Protein AF-A0A2P7V7X8-F1 (afdb_monomer_lite)

Structure (mmCIF, N/CA/C/O backbone):
data_AF-A0A2P7V7X8-F1
#
_entry.id   AF-A0A2P7V7X8-F1
#
loop_
_atom_site.group_PDB
_atom_site.id
_atom_site.type_symbol
_atom_site.label_atom_id
_atom_site.label_alt_id
_atom_site.label_comp_id
_atom_site.label_asym_id
_atom_site.label_entity_id
_atom_site.label_seq_id
_atom_site.pdbx_PDB_ins_code
_atom_site.Cartn_x
_atom_site.Cartn_y
_atom_site.Cartn_z
_atom_site.occupancy
_atom_site.B_iso_or_equiv
_atom_site.auth_seq_id
_atom_site.auth_comp_id
_atom_site.auth_asym_id
_atom_site.auth_atom_id
_atom_site.pdbx_PDB_model_num
ATOM 1 N N . MET A 1 1 ? -26.695 -21.857 -15.131 1.00 40.12 1 MET A N 1
ATOM 2 C CA . MET A 1 1 ? -26.460 -23.102 -15.898 1.00 40.12 1 MET A CA 1
ATOM 3 C C . MET A 1 1 ? -25.046 -23.572 -15.605 1.00 40.12 1 MET A C 1
ATOM 5 O O . MET A 1 1 ? -24.100 -22.845 -15.866 1.00 40.12 1 MET A O 1
ATOM 9 N N . LYS A 1 2 ? -24.937 -24.711 -14.921 1.00 42.44 2 LYS A N 1
ATOM 10 C CA . LYS A 1 2 ? -23.759 -25.195 -14.195 1.00 42.44 2 LYS A CA 1
ATOM 11 C C . LYS A 1 2 ? -23.050 -26.232 -15.063 1.00 42.44 2 LYS A C 1
ATOM 13 O O . LYS A 1 2 ? -23.616 -27.292 -15.304 1.00 42.44 2 LYS A O 1
ATOM 18 N N . LYS A 1 3 ? -21.850 -25.928 -15.561 1.00 49.78 3 LYS A N 1
ATOM 19 C CA . LYS A 1 3 ? -21.018 -26.915 -16.263 1.00 49.78 3 LYS A CA 1
ATOM 20 C C . LYS A 1 3 ? -20.014 -27.487 -15.274 1.00 49.78 3 LYS A C 1
ATOM 22 O O . LYS A 1 3 ? -18.913 -26.991 -15.097 1.00 49.78 3 LYS A O 1
ATOM 27 N N . MET A 1 4 ? -20.499 -28.505 -14.580 1.00 48.94 4 MET A N 1
ATOM 28 C CA . MET A 1 4 ? -19.736 -29.431 -13.765 1.00 48.94 4 MET A CA 1
ATOM 29 C C . MET A 1 4 ? -19.075 -30.421 -14.732 1.00 48.94 4 MET A C 1
ATOM 31 O O . MET A 1 4 ? -19.776 -31.085 -15.490 1.00 48.94 4 MET A O 1
ATOM 35 N N . SER A 1 5 ? -17.747 -30.484 -14.773 1.00 59.47 5 SER A N 1
ATOM 36 C CA . SER A 1 5 ? -17.019 -31.536 -15.491 1.00 59.47 5 SER A CA 1
ATOM 37 C C . SER A 1 5 ? -16.139 -32.273 -14.496 1.00 59.47 5 SER A C 1
ATOM 39 O O . SER A 1 5 ? -15.052 -31.832 -14.144 1.00 59.47 5 SER A O 1
ATOM 41 N N . PHE A 1 6 ? -16.693 -33.383 -14.014 1.00 49.22 6 PHE A N 1
ATOM 42 C CA . PHE A 1 6 ? -15.974 -34.474 -13.381 1.00 49.22 6 PHE A CA 1
ATOM 43 C C . PHE A 1 6 ? -15.153 -35.183 -14.461 1.00 49.22 6 PHE A C 1
ATOM 45 O O . PHE A 1 6 ? -15.737 -35.712 -15.405 1.00 49.22 6 PHE A O 1
ATOM 52 N N . PHE A 1 7 ? -13.832 -35.238 -14.307 1.00 51.56 7 PHE A N 1
ATOM 53 C CA . PHE A 1 7 ? -13.023 -36.250 -14.978 1.00 51.56 7 PHE A CA 1
ATOM 54 C C . PHE A 1 7 ? -12.490 -37.232 -13.943 1.00 51.56 7 PHE A C 1
ATOM 56 O O . PHE A 1 7 ? -11.890 -36.875 -12.932 1.00 51.56 7 PHE A O 1
ATOM 63 N N . ILE A 1 8 ? -12.837 -38.481 -14.209 1.00 55.88 8 ILE A N 1
ATOM 64 C CA . ILE A 1 8 ? -12.639 -39.677 -13.413 1.00 55.88 8 ILE A CA 1
ATOM 65 C C . ILE A 1 8 ? -11.178 -40.137 -13.526 1.00 55.88 8 ILE A C 1
ATOM 67 O O . ILE A 1 8 ? -10.647 -40.274 -14.621 1.00 55.88 8 ILE A O 1
ATOM 71 N N . VAL A 1 9 ? -10.576 -40.361 -12.356 1.00 49.66 9 VAL A N 1
ATOM 72 C CA . VAL A 1 9 ? -9.624 -41.416 -11.959 1.00 49.66 9 VAL A CA 1
ATOM 73 C C . VAL A 1 9 ? -8.906 -42.184 -13.082 1.00 49.66 9 VAL A C 1
ATOM 75 O O . VAL A 1 9 ? -9.506 -43.004 -13.770 1.00 49.66 9 VAL A O 1
ATOM 78 N N . ALA A 1 10 ? -7.575 -42.074 -13.107 1.00 49.59 10 ALA A N 1
ATOM 79 C CA . ALA A 1 10 ? -6.690 -43.139 -13.575 1.00 49.59 10 ALA A CA 1
ATOM 80 C C . ALA A 1 10 ? -5.586 -43.362 -12.530 1.00 49.59 10 ALA A C 1
ATOM 82 O O . ALA A 1 10 ? -4.602 -42.633 -12.447 1.00 49.59 10 ALA A O 1
ATOM 83 N N . PHE A 1 11 ? -5.817 -44.362 -11.684 1.00 46.75 11 PHE A N 1
ATOM 84 C CA . PHE A 1 11 ? -4.902 -44.871 -10.672 1.00 46.75 11 PHE A CA 1
ATOM 85 C C . PHE A 1 11 ? -4.037 -45.943 -11.354 1.00 46.75 11 PHE A C 1
ATOM 87 O O . PHE A 1 11 ? -4.518 -47.040 -11.629 1.00 46.75 11 PHE A O 1
ATOM 94 N N . ALA A 1 12 ? -2.790 -45.620 -11.700 1.00 51.91 12 ALA A N 1
ATOM 95 C CA . ALA A 1 12 ? -1.848 -46.582 -12.270 1.00 51.91 12 ALA A CA 1
ATOM 96 C C . ALA A 1 12 ? -0.98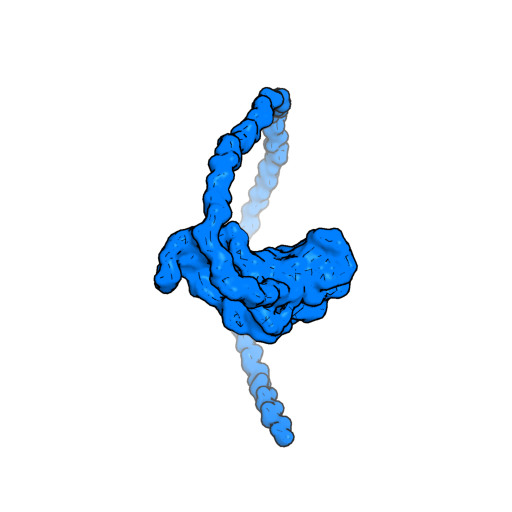1 -47.172 -11.149 1.00 51.91 12 ALA A C 1
ATOM 98 O O . ALA A 1 12 ? -0.004 -46.574 -10.703 1.00 51.91 12 ALA A O 1
ATOM 99 N N . ILE A 1 13 ? -1.385 -48.352 -10.682 1.00 57.84 13 ILE A N 1
ATOM 100 C CA . ILE A 1 13 ? -0.621 -49.221 -9.785 1.00 57.84 13 ILE A CA 1
ATOM 101 C C . ILE A 1 13 ? 0.388 -49.981 -10.652 1.00 57.84 13 ILE A C 1
ATOM 103 O O . ILE A 1 13 ? -0.023 -50.790 -11.482 1.00 57.84 13 ILE A O 1
ATOM 107 N N . MET A 1 14 ? 1.691 -49.756 -10.455 1.00 53.09 14 MET A N 1
ATOM 108 C CA . MET A 1 14 ? 2.742 -50.620 -11.007 1.00 53.09 14 MET A CA 1
ATOM 109 C C . MET A 1 14 ? 3.436 -51.362 -9.862 1.00 53.09 14 MET A C 1
ATOM 111 O O . MET A 1 14 ? 4.005 -50.763 -8.951 1.00 53.09 14 MET A O 1
ATOM 115 N N . LEU A 1 15 ? 3.310 -52.685 -9.910 1.00 56.47 15 LEU A N 1
ATOM 116 C CA . LEU A 1 15 ? 3.775 -53.660 -8.934 1.00 56.47 15 LEU A CA 1
ATOM 117 C C . LEU A 1 15 ? 5.295 -53.894 -9.005 1.00 56.47 15 LEU A C 1
ATOM 119 O O . LEU A 1 15 ? 5.856 -54.062 -10.082 1.00 56.47 15 LEU A O 1
ATOM 123 N N . ALA A 1 16 ? 5.891 -53.976 -7.814 1.00 51.69 16 ALA A N 1
ATOM 124 C CA . ALA A 1 16 ? 6.900 -54.935 -7.354 1.00 51.69 16 ALA A CA 1
ATOM 125 C C . ALA A 1 16 ? 8.022 -55.394 -8.313 1.00 51.69 16 ALA A C 1
ATOM 127 O O . ALA A 1 16 ? 7.839 -56.274 -9.150 1.00 51.69 16 ALA A O 1
ATOM 128 N N . GLY A 1 17 ? 9.244 -54.939 -8.016 1.00 44.66 17 GLY A N 1
ATOM 129 C CA . GLY A 1 17 ? 10.485 -55.664 -8.289 1.00 44.66 17 GLY A CA 1
ATOM 130 C C . GLY A 1 17 ? 11.289 -55.809 -6.994 1.00 44.66 17 GLY A C 1
ATOM 131 O O . GLY A 1 17 ? 11.831 -54.829 -6.491 1.00 44.66 17 GLY A O 1
ATOM 132 N N . CYS A 1 18 ? 11.339 -57.019 -6.431 1.00 55.94 18 CYS A N 1
ATOM 133 C CA . CYS A 1 18 ? 12.241 -57.364 -5.333 1.00 55.94 18 CYS A CA 1
ATOM 134 C C . CYS A 1 18 ? 13.679 -57.476 -5.861 1.00 55.94 18 CYS A C 1
ATOM 136 O O . CYS A 1 18 ? 13.937 -58.271 -6.761 1.00 55.94 18 CYS A O 1
ATOM 138 N N . SER A 1 19 ? 14.622 -56.756 -5.255 1.00 59.41 19 SER A N 1
ATOM 139 C CA . SER A 1 19 ? 16.038 -57.129 -5.277 1.00 59.41 19 SER A CA 1
ATOM 140 C C . SER A 1 19 ? 16.617 -56.944 -3.877 1.00 59.41 19 SER A C 1
ATOM 142 O O . SER A 1 19 ? 16.567 -55.868 -3.287 1.00 59.41 19 SER A O 1
ATOM 144 N N . SER A 1 20 ? 17.057 -58.064 -3.325 1.00 60.03 20 SER A N 1
ATOM 145 C CA . SER A 1 20 ? 17.530 -58.298 -1.965 1.00 60.03 20 SER A CA 1
ATOM 146 C C . SER A 1 20 ? 18.993 -57.888 -1.773 1.00 60.03 20 SER A C 1
ATOM 148 O O . SER A 1 20 ? 19.839 -58.266 -2.579 1.00 60.03 20 SER A O 1
ATOM 150 N N . GLY A 1 21 ? 19.308 -57.218 -0.656 1.00 45.03 21 GLY A N 1
ATOM 151 C CA . GLY A 1 21 ? 20.695 -56.947 -0.254 1.00 45.03 21 GLY A CA 1
ATOM 152 C C . GLY A 1 21 ? 20.873 -56.201 1.077 1.00 45.03 21 GLY A C 1
ATOM 153 O O . GLY A 1 21 ? 21.216 -55.032 1.056 1.00 45.03 21 GLY A O 1
ATOM 154 N N . GLN A 1 22 ? 20.635 -56.912 2.189 1.00 45.62 22 GLN A N 1
ATOM 155 C CA . GLN A 1 22 ? 21.246 -56.862 3.542 1.00 45.62 22 GLN A CA 1
ATOM 156 C C . GLN A 1 22 ? 21.507 -55.520 4.300 1.00 45.62 22 GLN A C 1
ATOM 158 O O . GLN A 1 22 ? 22.033 -54.567 3.734 1.00 45.62 22 GLN A O 1
ATOM 163 N N . PRO A 1 23 ? 21.243 -55.462 5.633 1.00 52.69 23 PRO A N 1
ATOM 164 C CA . PRO A 1 23 ? 21.317 -54.237 6.423 1.00 52.69 23 PRO A CA 1
ATOM 165 C C . PRO A 1 23 ? 22.722 -53.984 6.980 1.00 52.69 23 PRO A C 1
ATOM 167 O O . PRO A 1 23 ? 23.304 -54.833 7.656 1.00 52.69 23 PRO A O 1
ATOM 170 N N . THR A 1 24 ? 23.237 -52.773 6.790 1.00 48.59 24 THR A N 1
ATOM 171 C CA . THR A 1 24 ? 24.339 -52.258 7.604 1.00 48.59 24 THR A CA 1
ATOM 172 C C . THR A 1 24 ? 23.759 -51.453 8.757 1.00 48.59 24 THR A C 1
ATOM 174 O O . THR A 1 24 ? 23.271 -50.339 8.582 1.00 48.59 24 THR A O 1
ATOM 177 N N . ASN A 1 25 ? 23.816 -52.049 9.949 1.00 53.66 25 ASN A N 1
ATOM 178 C CA . ASN A 1 25 ? 23.782 -51.329 11.214 1.00 53.66 25 ASN A CA 1
ATOM 179 C C . ASN A 1 25 ? 24.920 -50.297 11.213 1.00 53.66 25 ASN A C 1
ATOM 181 O O . ASN A 1 25 ? 26.069 -50.639 11.489 1.00 53.66 25 ASN A O 1
ATOM 185 N N . THR A 1 26 ? 24.608 -49.041 10.909 1.00 45.34 26 THR A N 1
ATOM 186 C CA . THR A 1 26 ? 25.489 -47.916 11.224 1.00 45.34 26 THR A CA 1
ATOM 187 C C . THR A 1 26 ? 24.971 -47.297 12.508 1.00 45.34 26 THR A C 1
ATOM 189 O O . THR A 1 26 ? 23.962 -46.596 12.527 1.00 45.34 26 THR A O 1
ATOM 192 N N . ALA A 1 27 ? 25.658 -47.633 13.597 1.00 50.78 27 ALA A N 1
ATOM 193 C CA . ALA A 1 27 ? 25.499 -46.997 14.887 1.00 50.78 27 ALA A CA 1
ATOM 194 C C . ALA A 1 27 ? 25.607 -45.473 14.731 1.00 50.78 27 ALA A C 1
ATOM 196 O O . ALA A 1 27 ? 26.560 -44.957 14.147 1.00 50.78 27 ALA A O 1
ATOM 197 N N . SER A 1 28 ? 24.603 -44.777 15.257 1.00 51.44 28 SER A N 1
ATOM 198 C CA . SER A 1 28 ? 24.593 -43.327 15.404 1.00 51.44 28 SER A CA 1
ATOM 199 C C . SER A 1 28 ? 25.836 -42.888 16.190 1.00 51.44 28 SER A C 1
ATOM 201 O O . SER A 1 28 ? 26.073 -43.436 17.271 1.00 51.44 28 SER A O 1
ATOM 203 N N . PRO A 1 29 ? 26.633 -41.915 15.715 1.00 66.06 29 PRO A N 1
ATOM 204 C CA . PRO A 1 29 ? 27.644 -41.309 16.569 1.00 66.06 29 PRO A CA 1
ATOM 205 C C . PRO A 1 29 ? 26.946 -40.577 17.734 1.00 66.06 29 PRO A C 1
ATOM 207 O O . PRO A 1 29 ? 25.838 -40.057 17.549 1.00 66.06 29 PRO A O 1
ATOM 210 N N . PRO A 1 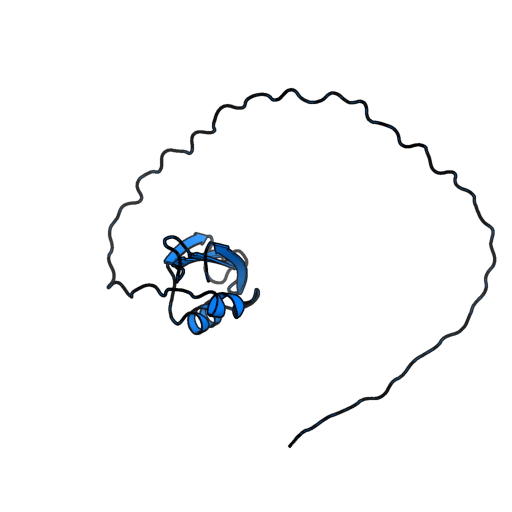30 ? 27.543 -40.544 18.940 1.00 67.69 30 PRO A N 1
ATOM 211 C CA . PRO A 1 30 ? 26.996 -39.780 20.056 1.00 67.69 30 PRO A CA 1
ATOM 212 C C . PRO A 1 30 ? 26.982 -38.279 19.719 1.00 67.69 30 PRO A C 1
ATOM 214 O O . PRO A 1 30 ? 27.829 -37.821 18.945 1.00 67.69 30 PRO A O 1
ATOM 217 N N . PRO A 1 31 ? 26.061 -37.490 20.301 1.00 55.88 31 PRO A N 1
ATOM 218 C CA . PRO A 1 31 ? 26.089 -36.046 20.143 1.00 55.88 31 PRO A CA 1
ATOM 219 C C . PRO A 1 31 ? 27.371 -35.509 20.785 1.00 55.88 31 PRO A C 1
ATOM 221 O O . PRO A 1 31 ? 27.565 -35.595 21.997 1.00 55.88 31 PRO A O 1
ATOM 224 N N . ALA A 1 32 ? 28.263 -34.965 19.961 1.00 49.31 32 ALA A N 1
ATOM 225 C CA . ALA A 1 32 ? 29.354 -34.145 20.447 1.00 49.31 32 ALA A CA 1
ATOM 226 C C . ALA A 1 32 ? 28.754 -32.830 20.952 1.00 49.31 32 ALA A C 1
ATOM 228 O O . ALA A 1 32 ? 28.277 -32.015 20.169 1.00 49.31 32 ALA A O 1
ATOM 229 N N . THR A 1 33 ? 28.758 -32.649 22.268 1.00 45.34 33 THR A N 1
ATOM 230 C CA . THR A 1 33 ? 28.547 -31.365 22.933 1.00 45.34 33 THR A CA 1
ATOM 231 C C . THR A 1 33 ? 29.664 -30.404 22.515 1.00 45.34 33 THR A C 1
ATOM 233 O O . THR A 1 33 ? 30.818 -30.652 22.876 1.00 45.34 33 THR A O 1
ATOM 236 N N . PRO A 1 34 ? 29.396 -29.286 21.815 1.00 55.75 34 PRO A N 1
ATOM 237 C CA . PRO A 1 34 ? 30.342 -28.187 21.800 1.00 55.75 34 PRO A CA 1
ATOM 238 C C . PRO A 1 34 ? 30.228 -27.449 23.139 1.00 55.75 34 PRO A C 1
ATOM 240 O O . PRO A 1 34 ? 29.417 -26.545 23.319 1.00 55.75 34 PRO A O 1
ATOM 243 N N . THR A 1 35 ? 31.059 -27.841 24.105 1.00 47.31 35 THR A N 1
ATOM 244 C CA . THR A 1 35 ? 31.471 -26.943 25.187 1.00 47.31 35 THR A CA 1
ATOM 245 C C . THR A 1 35 ? 32.430 -25.930 24.568 1.00 47.31 35 THR A C 1
ATOM 247 O O . THR A 1 35 ? 33.636 -26.146 24.510 1.00 47.31 35 THR A O 1
ATOM 250 N N . GLY A 1 36 ? 31.865 -24.855 24.025 1.00 50.44 36 GLY A N 1
ATOM 251 C CA . GLY A 1 36 ? 32.590 -23.739 23.432 1.00 50.44 36 GLY A CA 1
ATOM 252 C C . GLY A 1 36 ? 32.014 -22.433 23.956 1.00 50.44 36 GLY A C 1
ATOM 253 O O . GLY A 1 36 ? 30.959 -22.006 23.510 1.00 50.44 36 GLY A O 1
ATOM 254 N N . THR A 1 37 ? 32.694 -21.882 24.959 1.00 46.59 37 THR A N 1
ATOM 255 C CA . THR A 1 37 ? 32.732 -20.486 25.412 1.00 46.59 37 THR A CA 1
ATOM 256 C C . THR A 1 37 ? 31.671 -19.547 24.830 1.00 46.59 37 THR A C 1
ATOM 258 O O . THR A 1 37 ? 31.757 -19.123 23.679 1.00 46.59 37 THR A O 1
ATOM 261 N N . ALA A 1 38 ? 30.722 -19.151 25.680 1.00 49.22 38 ALA A N 1
ATOM 262 C CA . ALA A 1 38 ? 29.883 -17.982 25.457 1.00 49.22 38 ALA A CA 1
ATOM 263 C C . ALA A 1 38 ? 30.762 -16.762 25.117 1.00 49.22 38 ALA A C 1
ATOM 265 O O . ALA A 1 38 ? 31.659 -16.444 25.904 1.00 49.22 38 ALA A O 1
ATOM 266 N N . PRO A 1 39 ? 30.533 -16.055 23.997 1.00 53.03 39 PRO A N 1
ATOM 267 C CA . PRO A 1 39 ? 31.063 -14.715 23.867 1.00 53.03 39 PRO A CA 1
ATOM 268 C C . PRO A 1 39 ? 30.359 -13.832 24.903 1.00 53.03 39 PRO A C 1
ATOM 270 O O . PRO A 1 39 ? 29.132 -13.748 24.962 1.00 53.03 39 PRO A O 1
ATOM 273 N N . THR A 1 40 ? 31.173 -13.220 25.755 1.00 46.81 40 THR A N 1
ATOM 274 C CA . THR A 1 40 ? 30.875 -12.037 26.560 1.00 46.81 40 THR A CA 1
ATOM 275 C C . THR A 1 40 ? 29.926 -11.087 25.812 1.00 46.81 40 THR A C 1
ATOM 277 O O . THR A 1 40 ? 30.154 -10.843 24.625 1.00 46.81 40 THR A O 1
ATOM 280 N N . PRO A 1 41 ? 28.896 -10.507 26.459 1.00 48.72 41 PRO A N 1
ATOM 281 C CA . PRO A 1 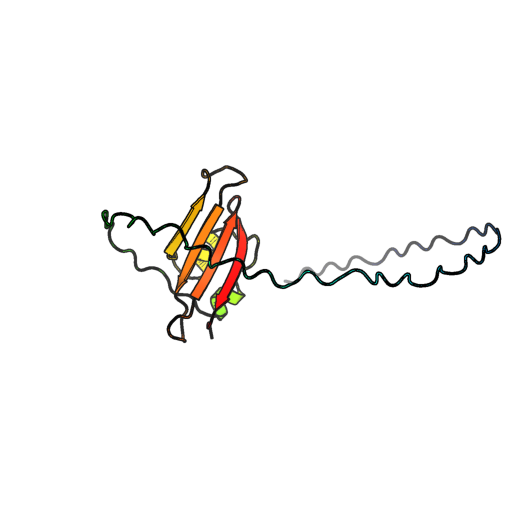41 ? 28.145 -9.415 25.863 1.00 48.72 41 PRO A CA 1
ATOM 282 C C . PRO A 1 41 ? 29.065 -8.193 25.824 1.00 48.72 41 PRO A C 1
ATOM 284 O O . PRO A 1 41 ? 29.179 -7.442 26.793 1.00 48.72 41 PRO A O 1
ATOM 287 N N . GLU A 1 42 ? 29.779 -8.019 24.717 1.00 49.34 42 GLU A N 1
ATOM 288 C CA . GLU A 1 42 ? 30.447 -6.763 24.426 1.00 49.34 42 GLU A CA 1
ATOM 289 C C . GLU A 1 42 ? 29.355 -5.751 24.086 1.00 49.34 42 GLU A C 1
ATOM 291 O O . GLU A 1 42 ? 28.720 -5.804 23.030 1.00 49.34 42 GLU A O 1
ATOM 296 N N . ALA A 1 43 ? 29.090 -4.874 25.054 1.00 54.66 43 ALA A N 1
ATOM 297 C CA . ALA A 1 43 ? 28.290 -3.679 24.891 1.00 54.66 43 ALA A CA 1
ATOM 298 C C . ALA A 1 43 ? 28.892 -2.837 23.760 1.00 54.66 43 ALA A C 1
ATOM 300 O O . ALA A 1 43 ? 29.753 -1.985 23.974 1.00 54.66 43 ALA A O 1
ATOM 301 N N . THR A 1 44 ? 28.430 -3.096 22.541 1.00 42.84 44 THR A N 1
ATOM 302 C CA . THR A 1 44 ? 28.638 -2.200 21.417 1.00 42.84 44 THR A CA 1
ATOM 303 C C . THR A 1 44 ? 27.739 -1.000 21.675 1.00 42.84 44 THR A C 1
ATOM 305 O O . THR A 1 44 ? 26.519 -1.129 21.787 1.00 42.84 44 THR A O 1
ATOM 308 N N . ALA A 1 45 ? 28.378 0.150 21.865 1.00 53.22 45 ALA A N 1
ATOM 309 C CA . ALA A 1 45 ? 27.754 1.454 22.011 1.00 53.22 45 ALA A CA 1
ATOM 310 C C . ALA A 1 45 ? 26.628 1.669 20.977 1.00 53.22 45 ALA A C 1
ATOM 312 O O . ALA A 1 45 ? 26.699 1.117 19.875 1.00 53.22 45 ALA A O 1
ATOM 313 N N . PRO A 1 46 ? 25.599 2.475 21.300 1.00 47.97 46 PRO A N 1
ATOM 314 C CA . PRO A 1 46 ? 24.537 2.791 20.358 1.00 47.97 46 PRO A CA 1
ATOM 315 C C . PRO A 1 46 ? 25.157 3.341 19.074 1.00 47.97 46 PRO A C 1
ATOM 317 O O . PRO A 1 46 ? 25.858 4.353 19.099 1.00 47.97 46 PRO A O 1
ATOM 320 N N . ALA A 1 47 ? 24.903 2.666 17.954 1.00 47.44 47 ALA A N 1
ATOM 321 C CA . ALA A 1 47 ? 25.095 3.261 16.648 1.00 47.44 47 ALA A CA 1
ATOM 322 C C . ALA A 1 47 ? 24.140 4.453 16.580 1.00 47.44 47 ALA A C 1
ATOM 324 O O . ALA A 1 47 ? 22.937 4.299 16.376 1.00 47.44 47 ALA A O 1
ATOM 325 N N . THR A 1 48 ? 24.678 5.638 16.845 1.00 42.94 48 THR A N 1
ATOM 326 C CA . THR A 1 48 ? 24.032 6.910 16.567 1.00 42.94 48 THR A CA 1
ATOM 327 C C . THR A 1 48 ? 23.553 6.843 15.115 1.00 42.94 48 THR A C 1
ATOM 329 O O . THR A 1 48 ? 24.401 6.679 14.230 1.00 42.94 48 THR A O 1
ATOM 332 N N . PRO A 1 49 ? 22.238 6.904 14.828 1.00 66.06 49 PRO A N 1
ATOM 333 C CA . PRO A 1 49 ? 21.804 7.062 13.450 1.00 66.06 49 PRO A CA 1
ATOM 334 C C . PRO A 1 49 ? 22.482 8.326 12.901 1.00 66.06 49 PRO A C 1
ATOM 336 O O . PRO A 1 49 ? 22.635 9.300 13.652 1.00 66.06 49 PRO A O 1
ATOM 339 N N . PRO A 1 50 ? 22.946 8.329 11.638 1.00 69.56 50 PRO A N 1
ATOM 340 C CA . PRO A 1 50 ? 23.462 9.549 11.037 1.00 69.56 50 PRO A CA 1
ATOM 341 C C . PRO A 1 50 ? 22.410 10.652 11.220 1.00 69.56 50 PRO A C 1
ATOM 343 O O . PRO A 1 50 ? 21.213 10.359 11.126 1.00 69.56 50 PRO A O 1
ATOM 346 N N . PRO A 1 51 ? 22.820 11.892 11.541 1.00 53.59 51 PRO A N 1
ATOM 347 C CA . PRO A 1 51 ? 21.880 12.984 11.722 1.00 53.59 51 PRO A CA 1
ATOM 348 C C . PRO A 1 51 ? 20.994 13.056 10.483 1.00 53.59 51 PRO A C 1
ATOM 350 O O . PRO A 1 51 ? 21.501 13.141 9.364 1.00 53.59 51 PRO A O 1
ATOM 353 N N . ALA A 1 52 ? 19.682 12.967 10.704 1.00 49.19 52 ALA A N 1
ATOM 354 C CA . ALA A 1 52 ? 18.684 13.223 9.689 1.00 49.19 52 ALA A CA 1
ATOM 355 C C . ALA A 1 52 ? 18.943 14.629 9.147 1.00 49.19 52 ALA A C 1
ATOM 357 O O . ALA A 1 52 ? 18.616 15.634 9.780 1.00 49.19 52 ALA A O 1
ATOM 358 N N . THR A 1 53 ? 19.595 14.703 7.992 1.00 45.09 53 THR A N 1
ATOM 359 C CA . THR A 1 53 ? 19.576 15.895 7.162 1.00 45.09 53 THR A CA 1
ATOM 360 C C . THR A 1 53 ? 18.100 16.201 6.909 1.00 45.09 53 THR A C 1
ATOM 362 O O . THR A 1 53 ? 17.387 15.310 6.441 1.00 45.09 53 THR A O 1
ATOM 365 N N . PRO A 1 54 ? 17.607 17.404 7.246 1.00 53.88 54 PRO A N 1
ATOM 366 C CA . PRO A 1 54 ? 16.220 17.755 7.000 1.00 53.88 54 PRO A CA 1
ATOM 367 C C . PRO A 1 54 ? 16.017 17.748 5.487 1.00 53.88 54 PRO A C 1
ATOM 369 O O . PRO A 1 54 ? 16.584 18.577 4.770 1.00 53.88 54 PRO A O 1
ATOM 372 N N . VAL A 1 55 ? 15.259 16.772 4.988 1.00 54.19 55 VAL A N 1
ATOM 373 C CA . VAL A 1 55 ? 14.807 16.800 3.602 1.00 54.19 55 VAL A CA 1
ATOM 374 C C . VAL A 1 55 ? 13.846 17.973 3.509 1.00 54.19 55 VAL A C 1
ATOM 376 O O . VAL A 1 55 ? 12.806 18.016 4.157 1.00 54.19 55 VAL A O 1
ATOM 379 N N . THR A 1 56 ? 14.310 18.967 2.764 1.00 45.94 56 THR A N 1
ATOM 380 C CA . THR A 1 56 ? 13.629 20.198 2.397 1.00 45.94 56 THR A CA 1
ATOM 381 C C . THR A 1 56 ? 12.191 19.930 1.963 1.00 45.94 56 THR A C 1
ATOM 383 O O . THR A 1 56 ? 11.928 19.245 0.978 1.00 45.94 56 THR A O 1
ATOM 386 N N . GLU A 1 57 ? 11.280 20.536 2.711 1.00 58.97 57 GLU A N 1
ATOM 387 C CA . GLU A 1 57 ? 9.920 20.867 2.326 1.00 58.97 57 GLU A CA 1
ATOM 388 C C . GLU A 1 57 ? 9.967 21.901 1.189 1.00 58.97 57 GLU A C 1
ATOM 390 O O . GLU A 1 57 ? 10.468 23.004 1.394 1.00 58.97 57 GLU A O 1
ATOM 395 N N . ALA A 1 58 ? 9.506 21.534 -0.013 1.00 51.28 58 ALA A N 1
ATOM 396 C CA . ALA A 1 58 ? 8.773 22.416 -0.934 1.00 51.28 58 ALA A CA 1
ATOM 397 C C . ALA A 1 58 ? 8.549 21.745 -2.299 1.00 51.28 58 ALA A C 1
ATOM 399 O O . ALA A 1 58 ? 9.348 21.872 -3.223 1.00 51.28 58 ALA A O 1
ATOM 400 N N . ALA A 1 59 ? 7.390 21.119 -2.447 1.00 47.53 59 ALA A N 1
ATOM 401 C CA . ALA A 1 59 ? 6.450 21.456 -3.510 1.00 47.53 59 ALA A CA 1
ATOM 402 C C . ALA A 1 59 ? 5.123 20.825 -3.100 1.00 47.53 59 ALA A C 1
ATOM 404 O O . ALA A 1 59 ? 5.048 19.612 -2.970 1.00 47.53 59 ALA A O 1
ATOM 405 N N . THR A 1 60 ? 4.106 21.642 -2.842 1.00 48.94 60 THR A N 1
ATOM 406 C CA . THR A 1 60 ? 2.733 21.193 -2.603 1.00 48.94 60 THR A CA 1
ATOM 407 C C . THR A 1 60 ? 2.040 21.095 -3.965 1.00 48.94 60 THR A C 1
ATOM 409 O O . THR A 1 60 ? 1.683 22.139 -4.518 1.00 48.94 60 THR A O 1
ATOM 412 N N . PRO A 1 61 ? 1.839 19.899 -4.557 1.00 47.28 61 PRO A N 1
ATOM 413 C CA . PRO A 1 61 ? 0.751 19.722 -5.503 1.00 47.28 61 PRO A CA 1
ATOM 414 C C . PRO A 1 61 ? -0.549 19.675 -4.690 1.00 47.28 61 PRO A C 1
ATOM 416 O O . PRO A 1 61 ? -0.531 19.351 -3.504 1.00 47.28 61 PRO A O 1
ATOM 419 N N . ALA A 1 62 ? -1.678 20.022 -5.305 1.00 45.94 62 ALA A N 1
ATOM 420 C CA . ALA A 1 62 ? -2.995 19.917 -4.684 1.00 45.94 62 ALA A CA 1
ATOM 421 C C . ALA A 1 62 ? -3.125 18.583 -3.926 1.00 45.94 62 ALA A C 1
ATOM 423 O O . ALA A 1 62 ? -2.989 17.521 -4.537 1.00 45.94 62 ALA A O 1
ATOM 424 N N . ALA A 1 63 ? -3.308 18.659 -2.602 1.00 51.84 63 ALA A N 1
ATOM 425 C CA . ALA A 1 63 ? -3.398 17.499 -1.729 1.00 51.84 63 ALA A CA 1
ATOM 426 C C . ALA A 1 63 ? -4.589 16.655 -2.184 1.00 51.84 63 ALA A C 1
ATOM 428 O O . ALA A 1 63 ? -5.746 16.967 -1.922 1.00 51.84 63 ALA A O 1
ATOM 429 N N . THR A 1 64 ? -4.297 15.616 -2.959 1.00 62.75 64 THR A N 1
ATOM 430 C CA . THR A 1 64 ? -5.228 14.510 -3.103 1.00 62.75 64 THR A CA 1
ATOM 431 C C . THR A 1 64 ? -5.166 13.812 -1.758 1.00 62.75 64 THR A C 1
ATOM 433 O O . THR A 1 64 ? -4.113 13.268 -1.416 1.00 62.75 64 THR A O 1
ATOM 436 N N . GLU A 1 65 ? -6.234 13.945 -0.971 1.00 80.44 65 GLU A N 1
ATOM 437 C CA . GLU A 1 65 ? -6.377 13.275 0.322 1.00 80.44 65 GLU A CA 1
ATOM 438 C C . GLU A 1 65 ? -5.962 11.807 0.162 1.00 80.44 65 GLU A C 1
ATOM 440 O O . GLU A 1 65 ? -6.427 11.116 -0.753 1.00 80.44 65 GLU A O 1
ATOM 445 N N . LYS A 1 66 ? -5.015 11.363 0.991 1.00 93.00 66 LYS A N 1
ATOM 446 C CA . LYS A 1 66 ? -4.536 9.982 0.967 1.00 93.00 66 LYS A CA 1
ATOM 447 C C . LYS A 1 66 ? -5.646 9.075 1.476 1.00 93.00 66 LYS A C 1
ATOM 449 O O . LYS A 1 66 ? -6.348 9.431 2.418 1.00 93.00 66 LYS A O 1
ATOM 454 N N . ALA A 1 67 ? -5.815 7.919 0.844 1.00 96.50 67 ALA A N 1
ATOM 455 C CA . ALA A 1 67 ? -6.823 6.973 1.299 1.00 96.50 67 ALA A CA 1
ATOM 456 C C . ALA A 1 67 ? -6.427 6.362 2.651 1.00 96.50 67 ALA A C 1
ATOM 458 O O . ALA A 1 67 ? -5.247 6.119 2.920 1.00 96.50 67 ALA A O 1
ATOM 459 N N . THR A 1 68 ? -7.431 6.094 3.477 1.00 97.31 68 THR A N 1
ATOM 460 C CA . THR A 1 68 ? -7.327 5.289 4.696 1.00 97.31 68 THR A CA 1
ATOM 461 C C . THR A 1 68 ? -7.682 3.840 4.387 1.00 97.31 68 THR A C 1
ATOM 463 O O . THR A 1 68 ? -8.260 3.551 3.342 1.00 97.31 68 THR A O 1
ATOM 466 N N . ILE A 1 69 ? -7.302 2.913 5.265 1.00 98.44 69 ILE A N 1
ATOM 467 C CA . ILE A 1 69 ? -7.546 1.482 5.069 1.00 98.44 69 ILE A CA 1
ATOM 468 C C . ILE A 1 69 ? -8.199 0.833 6.290 1.00 98.44 69 ILE A C 1
ATOM 470 O O . ILE A 1 69 ? -7.770 1.017 7.430 1.00 98.44 69 ILE A O 1
ATOM 474 N N . THR A 1 70 ? -9.206 0.001 6.046 1.00 98.31 70 THR A N 1
ATOM 475 C CA . THR A 1 70 ? -9.833 -0.869 7.049 1.00 98.31 70 THR A CA 1
ATOM 476 C C . THR A 1 70 ? -9.155 -2.238 7.122 1.00 98.31 70 THR A C 1
ATOM 478 O O . THR A 1 70 ? -8.474 -2.684 6.191 1.00 98.31 70 THR A O 1
ATOM 481 N N . LYS A 1 71 ? -9.402 -2.997 8.199 1.00 98.19 71 LYS A N 1
ATOM 482 C CA . LYS A 1 71 ? -8.950 -4.395 8.273 1.00 98.19 71 LYS A CA 1
ATOM 483 C C . LYS A 1 71 ? -9.551 -5.259 7.162 1.00 98.19 71 LYS A C 1
ATOM 485 O O . LYS A 1 71 ? -8.854 -6.097 6.599 1.00 98.19 71 LYS A O 1
ATOM 490 N N . SER A 1 72 ? -10.820 -5.036 6.816 1.00 98.38 72 SER A N 1
ATOM 491 C CA . SER A 1 72 ? -11.502 -5.815 5.777 1.00 98.38 72 SER A CA 1
ATOM 492 C C . SER A 1 72 ? -10.908 -5.588 4.386 1.00 98.38 72 SER A C 1
ATOM 494 O O . SER A 1 72 ? -10.864 -6.516 3.582 1.00 98.38 72 SER A O 1
ATOM 496 N N . GLU A 1 73 ? -10.475 -4.372 4.063 1.00 98.62 73 GLU A N 1
ATOM 497 C CA . GLU A 1 73 ? -9.777 -4.080 2.804 1.00 98.62 73 GLU A CA 1
ATOM 498 C C . GLU A 1 73 ? -8.370 -4.668 2.823 1.00 98.62 73 GLU A C 1
ATOM 500 O O . GLU A 1 73 ? -7.964 -5.325 1.865 1.00 98.62 73 GLU A O 1
ATOM 505 N N . PHE A 1 74 ? -7.656 -4.527 3.945 1.00 98.62 74 PHE A N 1
ATOM 506 C CA . PHE A 1 74 ? -6.355 -5.162 4.120 1.00 98.62 74 PHE A CA 1
ATOM 507 C C . PHE A 1 74 ? -6.428 -6.676 3.900 1.00 98.62 74 PHE A C 1
ATOM 509 O O . PHE A 1 74 ? -5.573 -7.222 3.211 1.00 98.62 74 PHE A O 1
ATOM 516 N N . GLU A 1 75 ? -7.423 -7.370 4.449 1.00 98.44 75 GLU A N 1
ATOM 517 C CA . GLU A 1 75 ? -7.585 -8.825 4.313 1.00 98.44 75 GLU A CA 1
ATOM 518 C C . GLU A 1 75 ? -7.865 -9.284 2.874 1.00 98.44 75 GLU A C 1
ATOM 520 O O . GLU A 1 75 ? -7.513 -10.408 2.528 1.00 98.44 75 GLU A O 1
ATOM 525 N N . GLN A 1 76 ?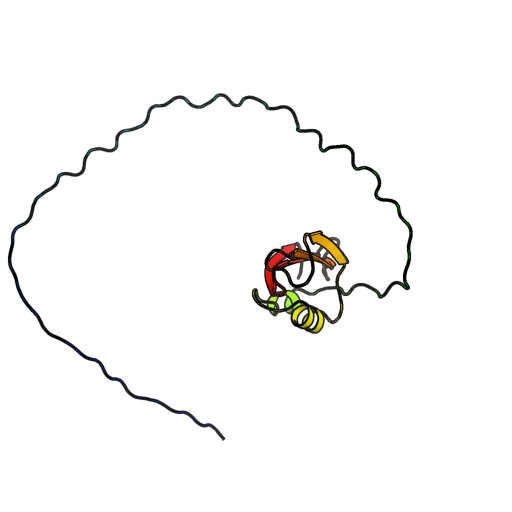 -8.421 -8.420 2.021 1.00 98.75 76 GLN A N 1
ATOM 526 C CA . GLN A 1 76 ? -8.641 -8.716 0.600 1.00 98.75 76 GLN A CA 1
ATOM 527 C C . GLN A 1 76 ? -7.369 -8.596 -0.246 1.00 98.75 76 GLN A C 1
ATOM 529 O O . GLN A 1 76 ? -7.313 -9.142 -1.345 1.00 98.75 76 GLN A O 1
ATOM 534 N N . ILE A 1 77 ? -6.358 -7.871 0.234 1.00 98.75 77 ILE A N 1
ATOM 535 C CA . ILE A 1 77 ? -5.109 -7.655 -0.497 1.00 98.75 77 ILE A CA 1
ATOM 536 C C . ILE A 1 77 ? -4.192 -8.866 -0.326 1.00 98.75 77 ILE A C 1
ATOM 538 O O . ILE A 1 77 ? -3.872 -9.255 0.796 1.00 98.75 77 ILE A O 1
ATOM 542 N N . GLU A 1 78 ? -3.674 -9.415 -1.417 1.00 98.62 78 GLU A N 1
ATOM 543 C CA . GLU A 1 78 ? -2.757 -10.557 -1.391 1.00 98.62 78 GLU A CA 1
ATOM 544 C C . GLU A 1 78 ? -1.430 -10.220 -2.072 1.00 98.62 78 GLU A C 1
ATOM 546 O O . GLU A 1 78 ? -1.364 -9.390 -2.982 1.00 98.62 78 GLU A O 1
ATOM 551 N N . ASN A 1 79 ? -0.353 -10.882 -1.639 1.00 98.50 79 ASN A N 1
ATOM 552 C CA . ASN A 1 79 ? 0.922 -10.801 -2.348 1.00 98.50 79 ASN A CA 1
ATOM 553 C C . ASN A 1 79 ? 0.731 -11.221 -3.814 1.00 98.50 79 ASN A C 1
ATOM 555 O O . ASN A 1 79 ? -0.020 -12.145 -4.118 1.00 98.50 79 ASN A O 1
ATOM 559 N N . GLY A 1 80 ? 1.431 -10.543 -4.717 1.00 98.19 80 GLY A N 1
ATOM 560 C CA . GLY A 1 80 ? 1.292 -10.693 -6.162 1.00 98.19 80 GLY A CA 1
ATOM 561 C C . GLY A 1 80 ? 0.329 -9.696 -6.810 1.00 98.19 80 GLY A C 1
ATOM 562 O O . GLY A 1 80 ? 0.410 -9.515 -8.021 1.00 98.19 80 GLY A O 1
ATOM 563 N N . MET A 1 81 ? -0.525 -9.003 -6.045 1.00 98.75 81 MET A N 1
ATOM 564 C CA . MET A 1 81 ? -1.373 -7.936 -6.592 1.00 98.75 81 MET A CA 1
ATOM 565 C C . MET A 1 81 ? -0.544 -6.740 -7.068 1.00 98.75 81 MET A C 1
ATOM 567 O O . MET A 1 81 ? 0.446 -6.355 -6.447 1.00 98.75 81 MET A O 1
ATOM 571 N N . SER A 1 82 ? -0.967 -6.113 -8.157 1.00 97.81 82 SER A N 1
ATOM 572 C CA . SER A 1 82 ? -0.403 -4.848 -8.627 1.00 97.81 82 SER A CA 1
ATOM 573 C C . SER A 1 82 ? -0.803 -3.674 -7.727 1.00 97.81 82 SER A C 1
ATOM 575 O O . SER A 1 82 ? -1.799 -3.722 -7.002 1.00 97.81 82 SER A O 1
ATOM 577 N N . PHE A 1 83 ? -0.057 -2.571 -7.818 1.00 96.50 83 PHE A N 1
ATOM 578 C CA . PHE A 1 83 ? -0.401 -1.333 -7.111 1.00 96.50 83 PHE A CA 1
ATOM 579 C C . PHE A 1 83 ? -1.812 -0.827 -7.456 1.00 96.50 83 PHE A C 1
ATOM 581 O O . PHE A 1 83 ? -2.549 -0.398 -6.572 1.00 96.50 83 PHE A O 1
ATOM 588 N N . GLU A 1 84 ? -2.232 -0.939 -8.719 1.00 97.44 84 GLU A N 1
ATOM 589 C CA . GLU A 1 84 ? -3.565 -0.508 -9.161 1.00 97.44 84 GLU A CA 1
ATOM 590 C C . GLU A 1 84 ? -4.699 -1.364 -8.577 1.00 97.44 84 GLU A C 1
ATOM 592 O O . GLU A 1 84 ? -5.781 -0.848 -8.294 1.00 97.44 84 GLU A O 1
ATOM 597 N N . GLU A 1 85 ? -4.471 -2.664 -8.379 1.00 98.56 85 GLU A N 1
ATOM 598 C CA . GLU A 1 85 ? -5.437 -3.547 -7.718 1.00 98.56 85 GLU A CA 1
ATOM 599 C C . GLU A 1 85 ? -5.571 -3.204 -6.236 1.00 98.56 85 GLU A C 1
ATOM 601 O O . GLU A 1 85 ? -6.691 -3.051 -5.752 1.00 98.56 85 GLU A O 1
ATOM 606 N N . VAL A 1 86 ? -4.446 -2.984 -5.547 1.00 98.50 86 VAL A N 1
ATOM 607 C CA . VAL A 1 86 ? -4.441 -2.525 -4.151 1.00 98.50 86 VAL A CA 1
ATOM 608 C C . VAL A 1 86 ? -5.170 -1.190 -4.021 1.00 98.50 86 VAL A C 1
ATOM 610 O O . VAL A 1 86 ? -6.101 -1.072 -3.230 1.00 98.50 86 VAL A O 1
ATOM 613 N N . LYS A 1 87 ? -4.829 -0.210 -4.862 1.00 97.81 87 LYS A N 1
ATOM 614 C CA . LYS A 1 87 ? -5.472 1.110 -4.894 1.00 97.81 87 LYS A CA 1
ATOM 615 C C . LYS A 1 87 ? -6.984 1.015 -5.099 1.00 97.81 87 LYS A C 1
ATOM 617 O O . LYS A 1 87 ? -7.743 1.766 -4.499 1.00 97.81 87 LYS A O 1
ATOM 622 N N . LYS A 1 88 ? -7.442 0.080 -5.937 1.00 98.31 88 LYS A N 1
ATOM 623 C CA . LYS A 1 88 ? -8.872 -0.159 -6.167 1.00 98.31 88 LYS A CA 1
ATOM 624 C C . LYS A 1 88 ? -9.573 -0.750 -4.944 1.00 98.31 88 LYS A C 1
ATOM 626 O O . LYS A 1 88 ? -10.718 -0.385 -4.704 1.00 98.31 88 LYS A O 1
ATOM 631 N N . ILE A 1 89 ? -8.916 -1.650 -4.212 1.00 98.44 89 ILE A N 1
ATOM 632 C CA . ILE A 1 89 ? -9.466 -2.245 -2.987 1.00 98.44 89 ILE A CA 1
ATOM 633 C C . ILE A 1 89 ? -9.590 -1.188 -1.888 1.00 98.44 89 ILE A C 1
ATOM 635 O O . ILE A 1 89 ? -10.628 -1.120 -1.247 1.00 98.44 89 ILE A O 1
ATOM 639 N N . VAL A 1 90 ? -8.561 -0.355 -1.707 1.00 97.81 90 VAL A N 1
ATOM 640 C CA . VAL A 1 90 ? -8.525 0.675 -0.651 1.00 97.81 90 VAL A CA 1
ATOM 641 C C . VAL A 1 90 ? -9.309 1.941 -1.033 1.00 97.81 90 VAL A C 1
ATOM 643 O O . VAL A 1 90 ? -9.680 2.742 -0.188 1.00 97.81 90 VAL A O 1
ATOM 646 N N . GLY A 1 91 ? -9.583 2.146 -2.323 1.00 97.00 91 GLY A N 1
ATOM 647 C CA . GLY A 1 91 ? -10.354 3.294 -2.812 1.00 97.00 91 GLY A CA 1
ATOM 648 C C . GLY A 1 91 ? -9.526 4.548 -3.111 1.00 97.00 91 GLY A C 1
ATOM 649 O O . GLY A 1 91 ? -10.090 5.579 -3.472 1.00 97.00 91 GLY A O 1
ATOM 650 N N . GLY A 1 92 ? -8.198 4.471 -3.036 1.00 96.06 92 GLY A N 1
ATOM 651 C CA . GLY A 1 92 ? -7.298 5.564 -3.391 1.00 96.06 92 GLY A CA 1
ATOM 652 C C . GLY A 1 92 ? -5.840 5.222 -3.117 1.00 96.06 92 GLY A C 1
ATOM 653 O O . GLY A 1 92 ? -5.519 4.109 -2.712 1.00 96.06 92 GLY A O 1
ATOM 654 N N . GLU A 1 93 ? -4.947 6.163 -3.414 1.00 95.19 93 GLU A N 1
ATOM 655 C CA . GLU A 1 93 ? -3.505 5.999 -3.209 1.00 95.19 93 GLU A CA 1
ATOM 656 C C . GLU A 1 93 ? -3.106 6.373 -1.775 1.00 95.19 93 GLU A C 1
ATOM 658 O O . GLU A 1 93 ? -3.617 7.339 -1.203 1.00 95.19 93 GLU A O 1
ATOM 663 N N . GLY A 1 94 ? -2.166 5.610 -1.219 1.00 95.94 94 GLY A N 1
ATOM 664 C CA . GLY A 1 94 ? -1.558 5.871 0.081 1.00 95.94 94 GLY A CA 1
ATOM 665 C C . GLY A 1 94 ? -0.420 6.896 0.033 1.00 95.94 94 GLY A C 1
ATOM 666 O O . GLY A 1 94 ? -0.133 7.550 -0.978 1.00 95.94 94 GLY A O 1
ATOM 667 N N . GLU A 1 95 ? 0.263 7.044 1.157 1.00 96.75 95 GLU A N 1
ATOM 668 C CA . GLU A 1 95 ? 1.488 7.822 1.274 1.00 96.75 95 GLU A CA 1
ATOM 669 C C . GLU A 1 95 ? 2.683 7.027 0.738 1.00 96.75 95 GLU A C 1
ATOM 671 O O . GLU A 1 95 ? 2.895 5.872 1.108 1.00 96.75 95 GLU A O 1
ATOM 676 N N . LEU A 1 96 ? 3.472 7.643 -0.142 1.00 97.25 96 LEU A N 1
ATOM 677 C CA . LEU A 1 96 ? 4.733 7.072 -0.600 1.00 97.25 96 LEU A CA 1
ATOM 678 C C . LEU A 1 96 ? 5.778 7.233 0.509 1.00 97.25 96 LEU A C 1
ATOM 680 O O . LEU A 1 96 ? 6.181 8.353 0.807 1.00 97.25 96 LEU A O 1
ATOM 684 N N . LEU A 1 97 ? 6.242 6.124 1.082 1.00 96.81 97 LEU A N 1
ATOM 685 C CA . LEU A 1 97 ? 7.279 6.144 2.115 1.00 96.81 97 LEU A CA 1
ATOM 686 C C . LEU A 1 97 ? 8.691 6.033 1.542 1.00 96.81 97 LEU A C 1
ATOM 688 O O . LEU A 1 97 ? 9.624 6.645 2.059 1.00 96.81 97 LEU A O 1
ATOM 692 N N . ALA A 1 98 ? 8.871 5.211 0.508 1.00 96.75 98 ALA A N 1
ATOM 693 C CA . ALA A 1 98 ? 10.175 4.985 -0.100 1.00 96.75 98 ALA A CA 1
ATOM 694 C C . ALA A 1 98 ? 10.046 4.524 -1.551 1.00 96.75 98 ALA A C 1
ATOM 696 O O . ALA A 1 98 ? 9.138 3.773 -1.900 1.00 96.75 98 ALA A O 1
ATOM 697 N N . GLU A 1 99 ? 11.018 4.913 -2.370 1.00 97.44 99 GLU A N 1
ATOM 698 C CA . GLU A 1 99 ? 11.164 4.474 -3.754 1.00 97.44 99 GLU A CA 1
ATOM 699 C C . GLU A 1 99 ? 12.648 4.240 -4.050 1.00 97.44 99 GLU A C 1
ATOM 701 O O . GLU A 1 99 ? 13.496 5.077 -3.734 1.00 97.44 99 GLU A O 1
ATOM 706 N N . VAL A 1 100 ? 12.974 3.084 -4.626 1.00 97.12 100 VAL A N 1
ATOM 707 C CA . VAL A 1 100 ? 14.348 2.690 -4.954 1.00 97.12 100 VAL A CA 1
ATOM 708 C C . VAL A 1 100 ? 14.390 2.037 -6.332 1.00 97.12 100 VAL A C 1
ATOM 710 O O . VAL A 1 100 ? 13.578 1.170 -6.653 1.00 97.12 100 VAL A O 1
ATOM 713 N N . GLY A 1 101 ? 15.393 2.407 -7.130 1.00 95.94 101 GLY A N 1
ATOM 714 C CA . GLY A 1 101 ? 15.580 1.900 -8.489 1.00 95.94 101 GLY A CA 1
ATOM 715 C C . GLY A 1 101 ? 14.811 2.719 -9.523 1.00 95.94 101 GLY A C 1
ATOM 716 O O . GLY A 1 101 ? 14.492 3.884 -9.292 1.00 95.94 101 GLY A O 1
ATOM 717 N N . LYS A 1 102 ? 14.541 2.118 -10.685 1.00 94.75 102 LYS A N 1
ATOM 718 C CA . LYS A 1 102 ? 13.869 2.784 -11.805 1.00 94.75 102 LYS A CA 1
ATOM 719 C C . LYS A 1 102 ? 12.675 1.974 -12.292 1.00 94.75 102 LYS A C 1
ATOM 721 O O . LYS A 1 102 ? 12.797 0.777 -12.536 1.00 94.75 102 LYS A O 1
ATOM 726 N N . ALA A 1 103 ? 11.547 2.648 -12.507 1.00 90.38 103 ALA A N 1
ATOM 727 C CA . ALA A 1 103 ? 10.340 2.031 -13.042 1.00 90.38 103 ALA A CA 1
ATOM 728 C C . ALA A 1 103 ? 10.617 1.198 -14.308 1.00 90.38 103 ALA A C 1
ATOM 730 O O . ALA A 1 103 ? 11.268 1.662 -15.249 1.00 90.38 103 ALA A O 1
ATOM 731 N N . GLY A 1 104 ? 10.100 -0.032 -14.320 1.00 87.81 104 GLY A N 1
ATOM 732 C CA . GLY A 1 104 ? 10.299 -1.008 -15.395 1.00 87.81 104 GLY A CA 1
ATOM 733 C C . GLY A 1 104 ? 11.484 -1.960 -15.195 1.00 87.81 104 GLY A C 1
ATOM 734 O O . GLY A 1 104 ? 11.611 -2.912 -15.961 1.00 87.81 104 GLY A O 1
ATOM 735 N N . GLU A 1 105 ? 12.324 -1.751 -14.179 1.00 93.81 105 GLU A N 1
ATOM 736 C CA . GLU A 1 105 ? 13.391 -2.686 -13.806 1.00 93.81 105 GLU A CA 1
ATOM 737 C C . GLU A 1 105 ? 12.915 -3.690 -12.743 1.00 93.81 105 GLU A C 1
ATOM 739 O O . GLU A 1 105 ? 12.079 -3.370 -11.899 1.00 93.81 105 GLU A O 1
ATOM 744 N N . GLU A 1 106 ? 13.474 -4.905 -12.748 1.00 89.12 106 GLU A N 1
ATOM 745 C CA . GLU A 1 106 ? 13.098 -5.986 -11.816 1.00 89.12 106 GLU A CA 1
ATOM 746 C C . GLU A 1 106 ? 13.300 -5.588 -10.342 1.00 89.12 106 GLU A C 1
ATOM 748 O O . GLU A 1 106 ? 12.472 -5.898 -9.488 1.00 89.12 106 GLU A O 1
ATOM 753 N N . GLY A 1 107 ? 14.364 -4.831 -10.051 1.00 93.75 107 GLY A N 1
ATOM 754 C CA . GLY A 1 107 ? 14.680 -4.346 -8.705 1.00 93.75 107 GLY A CA 1
ATOM 755 C C . GLY A 1 107 ? 13.901 -3.103 -8.266 1.00 93.75 107 GLY A C 1
ATOM 756 O O . GLY A 1 107 ? 14.098 -2.638 -7.141 1.00 93.75 107 GLY A O 1
ATOM 757 N N . TYR A 1 108 ? 13.042 -2.542 -9.125 1.00 97.88 108 TYR A N 1
ATOM 758 C CA . TYR A 1 108 ? 12.271 -1.353 -8.781 1.00 97.88 108 TYR A CA 1
ATOM 759 C C . TYR A 1 108 ? 11.354 -1.639 -7.602 1.00 97.88 108 TYR A C 1
ATOM 761 O O . TYR A 1 108 ? 10.501 -2.522 -7.686 1.00 97.88 108 TYR A O 1
ATOM 769 N N . THR A 1 109 ? 11.558 -0.904 -6.511 1.00 98.19 109 THR A N 1
ATOM 770 C CA . THR A 1 109 ? 10.895 -1.138 -5.232 1.00 98.19 109 THR A CA 1
ATOM 771 C C . THR A 1 109 ? 10.202 0.133 -4.766 1.00 98.19 109 THR A C 1
ATOM 773 O O . THR A 1 109 ? 10.828 1.190 -4.709 1.00 98.19 109 THR A O 1
ATOM 776 N N . ILE A 1 110 ? 8.929 0.019 -4.392 1.00 98.19 110 ILE A N 1
ATOM 777 C CA . ILE A 1 110 ? 8.131 1.115 -3.840 1.00 98.19 110 ILE A CA 1
ATOM 778 C C . ILE A 1 110 ? 7.479 0.654 -2.543 1.00 98.19 110 ILE A C 1
ATOM 780 O O . ILE A 1 110 ? 6.933 -0.447 -2.483 1.00 98.19 110 ILE A O 1
ATOM 784 N N . VAL A 1 111 ? 7.504 1.496 -1.515 1.00 98.44 111 VAL A N 1
ATOM 785 C CA . VAL A 1 111 ? 6.807 1.260 -0.251 1.00 98.44 111 VAL A CA 1
ATOM 786 C C . VAL A 1 111 ? 5.729 2.316 -0.073 1.00 98.44 111 VAL A C 1
ATOM 788 O O . VAL A 1 111 ? 6.031 3.506 -0.017 1.00 98.44 111 VAL A O 1
ATOM 791 N N . TYR A 1 112 ? 4.488 1.863 0.061 1.00 98.38 112 TYR A N 1
ATOM 792 C CA . TYR A 1 112 ? 3.345 2.704 0.392 1.00 98.38 112 TYR A CA 1
ATOM 793 C C . TYR A 1 112 ? 2.845 2.418 1.802 1.00 98.38 112 TYR A C 1
ATOM 795 O O . TYR A 1 112 ? 2.851 1.268 2.243 1.00 98.38 112 TYR A O 1
ATOM 803 N N . MET A 1 113 ? 2.359 3.455 2.474 1.00 98.31 113 MET A N 1
ATOM 804 C CA . MET A 1 113 ? 1.638 3.367 3.735 1.00 98.31 113 MET A CA 1
ATOM 805 C C . MET A 1 113 ? 0.225 3.906 3.570 1.00 98.31 113 MET A C 1
ATOM 807 O O . MET A 1 113 ? -0.003 4.891 2.874 1.00 98.31 113 MET A O 1
ATOM 811 N N . TYR A 1 114 ? -0.717 3.265 4.241 1.00 98.31 114 TYR A N 1
ATOM 812 C CA . TYR A 1 114 ? -2.072 3.757 4.421 1.00 98.31 114 TYR A CA 1
ATOM 813 C C . TYR A 1 114 ? -2.301 3.960 5.909 1.00 98.31 114 TYR A C 1
ATOM 815 O O . TYR A 1 114 ? -1.991 3.070 6.709 1.00 98.31 114 TYR A O 1
ATOM 823 N N . GLU A 1 115 ? -2.847 5.116 6.278 1.00 97.88 115 GLU A N 1
ATOM 824 C CA . GLU A 1 115 ? -3.368 5.302 7.627 1.00 97.88 115 GLU A CA 1
ATOM 825 C C . GLU A 1 115 ? -4.532 4.337 7.853 1.00 97.88 115 GLU A C 1
ATOM 827 O O . GLU A 1 115 ? -5.391 4.138 6.994 1.00 97.88 115 GLU A O 1
ATOM 832 N N . GLY A 1 116 ? -4.521 3.685 9.007 1.00 97.56 116 GLY A N 1
ATOM 833 C CA . GLY A 1 116 ? -5.500 2.682 9.375 1.00 97.56 116 GLY A CA 1
ATOM 834 C C . GLY A 1 116 ? -6.720 3.301 10.036 1.00 97.56 116 GLY A C 1
ATOM 835 O O . GLY A 1 116 ? -6.602 4.164 10.906 1.00 97.56 116 GLY A O 1
ATOM 836 N N . GLU A 1 117 ? -7.897 2.805 9.680 1.00 94.56 117 GLU A N 1
ATOM 837 C CA . GLU A 1 117 ? -9.134 3.170 10.358 1.00 94.56 117 GLU A CA 1
ATOM 838 C C . GLU A 1 117 ? -9.273 2.450 11.711 1.00 94.56 117 GLU A C 1
ATOM 840 O O . GLU A 1 117 ? -8.763 1.347 11.930 1.00 94.56 117 GLU A O 1
ATOM 845 N N . GLY A 1 118 ? -9.988 3.082 12.647 1.00 86.62 118 GLY A N 1
ATOM 846 C CA . GLY A 1 118 ? -10.271 2.531 13.974 1.00 86.62 118 GLY A CA 1
ATOM 847 C C . GLY A 1 118 ? -9.359 3.084 15.069 1.00 86.62 118 GLY A C 1
ATOM 848 O O . GLY A 1 118 ? -9.757 3.991 15.800 1.00 86.62 118 GLY A O 1
ATOM 849 N N . THR A 1 119 ? -8.157 2.524 15.232 1.00 92.81 119 THR A N 1
ATOM 850 C CA . THR A 1 119 ? -7.236 2.920 16.317 1.00 92.81 119 THR A CA 1
ATOM 851 C C . THR A 1 119 ? -6.344 4.085 15.892 1.00 92.81 119 THR A C 1
ATOM 853 O O . THR A 1 119 ? -5.768 4.057 14.811 1.00 92.81 119 THR A O 1
ATOM 856 N N . ILE A 1 120 ? -6.132 5.070 16.771 1.00 94.12 120 ILE A N 1
ATOM 857 C CA . ILE A 1 120 ? -5.139 6.131 16.531 1.00 94.12 120 ILE A CA 1
ATOM 858 C C . ILE A 1 120 ? -3.756 5.500 16.315 1.00 94.12 120 ILE A C 1
ATOM 860 O O . ILE A 1 120 ? -3.282 4.733 17.154 1.00 94.12 120 ILE A O 1
ATOM 864 N N . GLY A 1 121 ? -3.115 5.844 15.196 1.00 95.44 121 GLY A N 1
ATOM 865 C CA . GLY A 1 121 ? -1.805 5.316 14.809 1.00 95.44 121 GLY A CA 1
ATOM 866 C C . GLY A 1 121 ? -1.842 3.943 14.131 1.00 95.44 121 GLY A C 1
ATOM 867 O O . GLY A 1 121 ? -0.777 3.390 13.850 1.00 95.44 121 GLY A O 1
ATOM 868 N N . ALA A 1 122 ? -3.028 3.387 13.863 1.00 98.19 122 ALA A N 1
ATOM 869 C CA . ALA A 1 122 ? -3.145 2.213 13.011 1.00 98.19 122 ALA A CA 1
ATOM 870 C C . ALA A 1 122 ? -2.624 2.523 11.600 1.00 98.19 122 ALA A C 1
ATOM 872 O O . ALA A 1 122 ? -2.719 3.654 11.128 1.00 98.19 122 ALA A O 1
ATOM 873 N N . ASN A 1 123 ? -2.045 1.526 10.937 1.00 98.31 123 ASN A N 1
ATOM 874 C CA . ASN A 1 123 ? -1.533 1.662 9.574 1.00 98.31 123 ASN A CA 1
ATOM 875 C C . ASN A 1 123 ? -1.366 0.303 8.887 1.00 98.31 123 ASN A C 1
ATOM 877 O O . ASN A 1 123 ? -1.312 -0.750 9.537 1.00 98.31 123 ASN A O 1
ATOM 881 N N . ALA A 1 124 ? -1.249 0.351 7.562 1.00 98.56 124 ALA A N 1
ATOM 882 C CA . ALA A 1 124 ? -0.788 -0.756 6.740 1.00 98.56 124 ALA A CA 1
ATOM 883 C C . ALA A 1 124 ? 0.318 -0.307 5.788 1.00 98.56 124 ALA A C 1
ATOM 885 O O . ALA A 1 124 ? 0.216 0.750 5.169 1.00 98.56 124 ALA A O 1
ATOM 886 N N . ASN A 1 125 ? 1.326 -1.159 5.616 1.00 98.25 125 ASN A N 1
ATOM 887 C CA . ASN A 1 125 ?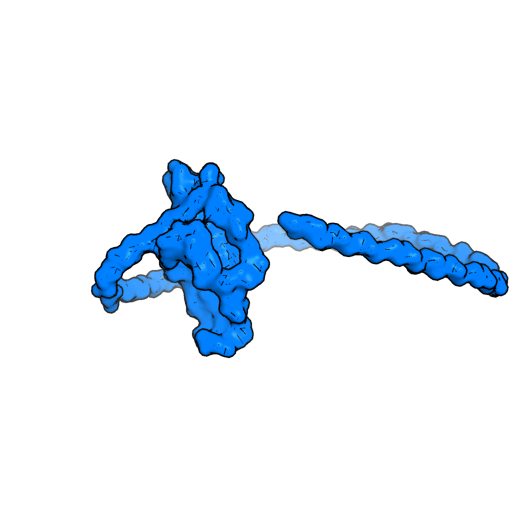 2.459 -0.911 4.731 1.00 98.25 125 ASN A CA 1
ATOM 888 C C . ASN A 1 125 ? 2.488 -1.979 3.638 1.00 98.25 125 ASN A C 1
ATOM 890 O O . ASN A 1 125 ? 2.291 -3.167 3.916 1.00 98.25 125 ASN A O 1
ATOM 894 N N . PHE A 1 126 ? 2.785 -1.555 2.414 1.00 98.75 126 PHE A N 1
ATOM 895 C CA . PHE A 1 126 ? 2.839 -2.400 1.229 1.00 98.75 126 PHE A CA 1
ATOM 896 C C . PHE A 1 126 ? 4.134 -2.144 0.463 1.00 98.75 126 PHE A C 1
ATOM 898 O O . PHE A 1 126 ? 4.373 -1.030 -0.000 1.00 98.75 126 PHE A O 1
ATOM 905 N N . THR A 1 127 ? 4.951 -3.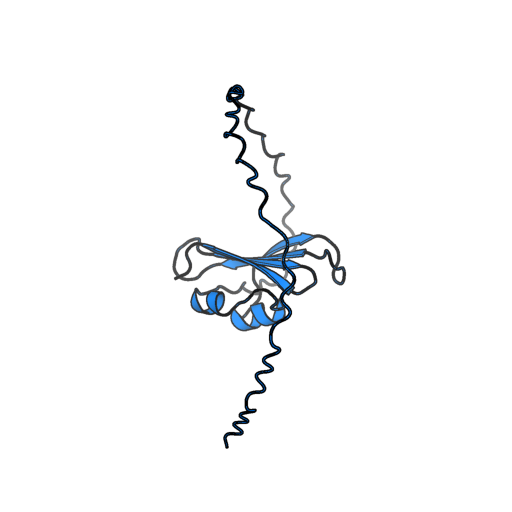183 0.308 1.00 98.62 127 THR A N 1
ATOM 906 C CA . THR A 1 127 ? 6.178 -3.144 -0.490 1.00 98.62 127 THR A CA 1
ATOM 907 C C . THR A 1 127 ? 5.933 -3.818 -1.827 1.00 98.62 127 THR A C 1
ATOM 909 O O . THR A 1 127 ? 5.748 -5.036 -1.900 1.00 98.62 127 THR A O 1
ATOM 912 N N . PHE A 1 128 ? 5.985 -3.033 -2.891 1.00 98.44 128 PHE A N 1
ATOM 913 C CA . PHE A 1 128 ? 5.924 -3.497 -4.267 1.00 98.44 128 PHE A CA 1
ATOM 914 C C . PHE A 1 128 ? 7.339 -3.643 -4.807 1.00 98.44 128 PHE A C 1
ATOM 916 O O . PHE A 1 128 ? 8.157 -2.746 -4.624 1.00 98.44 128 PHE A O 1
ATOM 923 N N . GLN A 1 129 ? 7.621 -4.746 -5.493 1.00 97.88 129 GLN A N 1
ATOM 924 C CA . GLN A 1 129 ? 8.861 -4.929 -6.241 1.00 97.88 129 GLN A CA 1
ATOM 925 C C . GLN A 1 129 ? 8.552 -5.558 -7.593 1.00 97.88 129 GLN A C 1
ATOM 927 O O . GLN A 1 129 ? 7.726 -6.471 -7.675 1.00 97.88 129 GLN A O 1
ATOM 932 N N . GLY A 1 130 ? 9.171 -5.042 -8.656 1.00 94.31 130 GLY A N 1
ATOM 933 C CA . GLY A 1 130 ? 8.883 -5.492 -10.020 1.00 94.31 130 GLY A CA 1
ATOM 934 C C . GLY A 1 130 ? 7.421 -5.259 -10.429 1.00 94.31 130 GLY A C 1
ATOM 935 O O . GLY A 1 130 ? 6.885 -5.980 -11.265 1.00 94.31 130 GLY A O 1
ATOM 936 N N . GLY A 1 131 ? 6.751 -4.278 -9.811 1.00 93.81 131 GLY A N 1
ATOM 937 C CA . GLY A 1 131 ? 5.359 -3.910 -10.097 1.00 93.81 131 GLY A CA 1
ATOM 938 C C . GLY A 1 131 ? 4.283 -4.718 -9.363 1.00 93.81 131 GLY A C 1
ATOM 939 O O . GLY A 1 131 ? 3.101 -4.416 -9.528 1.00 93.81 131 GLY A O 1
ATOM 940 N N . VAL A 1 132 ? 4.656 -5.696 -8.533 1.00 97.06 132 VAL A N 1
ATOM 941 C CA . VAL A 1 132 ? 3.708 -6.511 -7.754 1.00 97.06 132 VAL A CA 1
ATOM 942 C C . VAL A 1 132 ? 4.021 -6.473 -6.262 1.00 97.06 132 VAL A C 1
ATOM 944 O O . VAL A 1 132 ? 5.162 -6.254 -5.852 1.00 97.06 132 VAL A O 1
ATOM 947 N N . LEU A 1 133 ? 2.998 -6.679 -5.438 1.00 98.56 133 LEU A N 1
ATOM 948 C CA . LEU A 1 133 ? 3.092 -6.682 -3.987 1.00 98.56 133 LEU A CA 1
ATOM 949 C C . LEU A 1 133 ? 3.912 -7.882 -3.507 1.00 98.56 133 LEU A C 1
ATOM 951 O O . LEU A 1 133 ? 3.531 -9.027 -3.734 1.00 98.56 133 LEU A O 1
ATOM 955 N N . GLN A 1 134 ? 5.014 -7.627 -2.810 1.00 98.44 134 GLN A N 1
ATOM 956 C CA . GLN A 1 134 ? 5.859 -8.675 -2.229 1.00 98.44 134 GLN A CA 1
ATOM 957 C C . GLN A 1 134 ? 5.604 -8.857 -0.738 1.00 98.44 134 GLN A C 1
ATOM 959 O O . GLN A 1 134 ? 5.611 -9.975 -0.224 1.00 98.44 134 GLN A O 1
ATOM 964 N N . VAL A 1 135 ? 5.419 -7.743 -0.030 1.00 98.38 135 VAL A N 1
ATOM 965 C CA . VAL A 1 135 ? 5.290 -7.730 1.425 1.00 98.38 135 VAL A CA 1
ATOM 966 C C . VAL A 1 135 ? 4.147 -6.815 1.816 1.00 98.38 135 VAL A C 1
ATOM 968 O O . VAL A 1 135 ? 4.067 -5.679 1.356 1.00 98.38 135 VAL A O 1
ATOM 971 N N . LYS A 1 136 ? 3.305 -7.303 2.724 1.00 98.44 136 LYS A N 1
ATOM 972 C CA . LYS A 1 136 ? 2.282 -6.521 3.410 1.00 98.44 136 LYS A CA 1
ATOM 973 C C . LYS A 1 136 ? 2.403 -6.697 4.917 1.00 98.44 136 LYS A C 1
ATOM 975 O O . LYS A 1 136 ? 2.678 -7.795 5.402 1.00 98.44 136 LYS A O 1
ATOM 980 N N . SER A 1 137 ? 2.158 -5.628 5.659 1.00 98.44 137 SER A N 1
ATOM 981 C CA . SER A 1 137 ? 2.133 -5.637 7.123 1.00 98.44 137 SER A CA 1
ATOM 982 C C . SER A 1 137 ? 1.110 -4.638 7.637 1.00 98.44 137 SER A C 1
ATOM 984 O O . SER A 1 137 ? 0.856 -3.636 6.977 1.00 98.44 137 SER A O 1
ATOM 986 N N . GLN A 1 138 ? 0.556 -4.889 8.820 1.00 98.38 138 GLN A N 1
ATOM 987 C CA . GLN A 1 138 ? -0.395 -3.984 9.459 1.00 98.38 138 GLN A CA 1
ATOM 988 C C . GLN A 1 138 ? -0.180 -3.912 10.963 1.00 98.38 138 GLN A C 1
ATOM 990 O O . GLN A 1 138 ? 0.223 -4.895 11.595 1.00 98.38 138 GLN A O 1
ATOM 995 N N . ILE A 1 139 ? -0.521 -2.762 11.531 1.00 97.69 139 ILE A N 1
ATOM 996 C CA . ILE A 1 139 ? -0.566 -2.533 12.969 1.00 97.69 139 ILE A CA 1
ATOM 997 C C . ILE A 1 139 ? -1.909 -1.883 13.293 1.00 97.69 139 ILE A C 1
ATOM 999 O O . ILE A 1 139 ? -2.274 -0.870 12.709 1.00 97.69 139 ILE A O 1
ATOM 1003 N N . GLY A 1 140 ? -2.642 -2.460 14.247 1.00 96.50 140 GLY A N 1
ATOM 1004 C CA . GLY A 1 140 ? -3.785 -1.799 14.882 1.00 96.50 140 GLY A CA 1
ATOM 1005 C C . GLY A 1 140 ? -5.077 -1.664 14.064 1.00 96.50 140 GLY A C 1
ATOM 1006 O O . GLY A 1 140 ? -5.994 -1.019 14.578 1.00 96.50 140 GLY A O 1
ATOM 1007 N N . LEU A 1 141 ? -5.184 -2.254 12.861 1.00 96.62 141 LEU A N 1
ATOM 1008 C CA . LEU A 1 141 ? -6.460 -2.286 12.125 1.00 96.62 141 LEU A CA 1
ATOM 1009 C C . LEU A 1 141 ? -7.476 -3.186 12.839 1.00 96.62 141 LEU A C 1
ATOM 1011 O O . LEU A 1 141 ? -7.114 -4.215 13.427 1.00 96.62 141 LEU A O 1
ATOM 1015 N N . GLN A 1 142 ? -8.750 -2.803 12.754 1.00 88.75 142 GLN A N 1
ATOM 1016 C CA . GLN A 1 142 ? -9.882 -3.505 13.363 1.00 88.75 142 GLN A CA 1
ATOM 1017 C C . GLN A 1 142 ? -10.949 -3.863 12.338 1.00 88.75 142 GLN A C 1
ATOM 1019 O O . GLN A 1 142 ? -11.119 -3.097 11.363 1.00 88.75 142 GLN A O 1
#

Organism: NCBI:txid2126352

Secondary structure (DSSP, 8-state):
--------------------------PPPP-----------------PPPP--------------PPEE-HHHHHH--TT-BHHHHHHHHTS--EEEEEES-TTSTT-EEEEEEEESEEEEEEEEEEEETTEEEEEEEEEE-

Foldseek 3Di:
DDDDDDDDDDDDDDDDDDDDDDDDPDDDDDDDDPPDDDPDPPPDDDPDDDPPPPPDDDDDDPDPDAFADAPVLVVPDDWFAFPVVSCVSRVHFADWPDWDDDPQDQATKTKGKHHYPDDVPKIKIFIDGNRTTDDIDTDDHD

Radius of gyration: 27.86 Å; chains: 1; bounding box: 59×81×43 Å

InterPro domains:
  IPR009099 Beta-lactamase-inhibitor protein BLIP [PF07467] (70-142)
  IPR037873 BamE-like [G3DSA:3.30.1450.10] (66-142)

Sequence (142 aa):
MKKMSFFIVAFAIMLAGCSSGQPTNTASPPPATPTGTAPTPEATAPATPPPATPVTEAATPAATEKATITKSEFEQIENGMSFEEVKKIVGGEGELLAEVGKAGEEGYTIVYMYEGEGTIGANANFTFQGGVLQVKSQIGLQ

pLDDT: mean 76.27, std 22.88, range [40.12, 98.75]